Protein AF-A0A7S4N904-F1 (afdb_monomer_lite)

Sequence (166 aa):
MCEIYPAFYDYRSHVDELLVLLVSDVKSNLSNIHKLAEFLTAQSIHVDMIWVTGNLIFLDNSDHKPEMLSASEGDTSAIISALENIQCRVAYVPGRHDPPTTQGSGSQLPRLTSNSCNLYHRCLRIAQDLVLLGFDYGKMPMTEIERHMNAENSLQQKEGSDNQQQ

pLDDT: mean 77.03, std 16.91, range [37.53, 95.12]

InterPro domains:
  IPR029052 Metallo-dependent phosphatase-like [G3DSA:3.60.21.10] (18-165)
  IPR029052 Metallo-dependent phosphatase-like [SSF56300] (19-138)

Organism: Guillardia theta (NCBI:txid55529)

Structure (mmCIF, N/CA/C/O backbone):
data_AF-A0A7S4N904-F1
#
_entry.id   AF-A0A7S4N904-F1
#
loop_
_atom_site.group_PDB
_atom_site.id
_atom_site.type_symbol
_atom_site.label_atom_id
_atom_site.label_alt_id
_atom_site.label_comp_id
_atom_site.label_asym_id
_atom_site.label_entity_id
_atom_site.label_seq_id
_atom_site.pdbx_PDB_ins_code
_atom_site.Cartn_x
_atom_site.Cartn_y
_atom_site.Cartn_z
_atom_site.occupancy
_atom_site.B_iso_or_equiv
_atom_site.auth_seq_id
_atom_site.auth_comp_id
_atom_site.auth_asym_id
_atom_site.auth_atom_id
_atom_site.pdbx_PDB_model_num
ATOM 1 N N . MET A 1 1 ? -4.069 -20.748 -2.420 1.00 37.53 1 MET A N 1
ATOM 2 C CA . MET A 1 1 ? -3.712 -21.014 -1.010 1.00 37.53 1 MET A CA 1
ATOM 3 C C . MET A 1 1 ? -4.015 -19.729 -0.252 1.00 37.53 1 MET A C 1
ATOM 5 O O . MET A 1 1 ? -3.436 -18.713 -0.613 1.00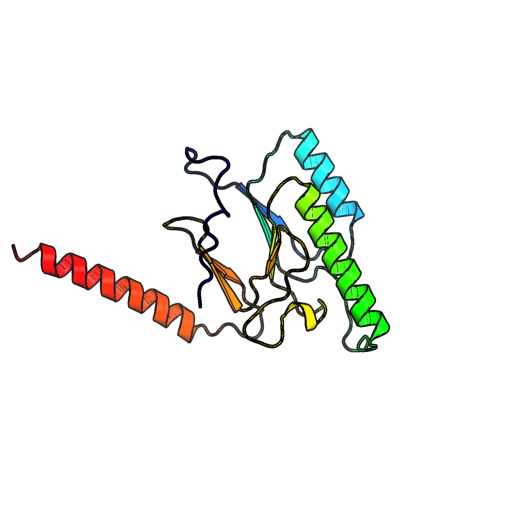 37.53 1 MET A O 1
ATOM 9 N N . CYS A 1 2 ? -5.005 -19.722 0.645 1.00 38.81 2 CYS A N 1
ATOM 10 C CA . CYS A 1 2 ? -5.342 -18.524 1.421 1.00 38.81 2 CYS A CA 1
ATOM 11 C C . CYS A 1 2 ? -4.373 -18.473 2.605 1.00 38.81 2 CYS A C 1
ATOM 13 O O . CYS A 1 2 ? -4.376 -19.384 3.433 1.00 38.81 2 CYS A O 1
ATOM 15 N N . GLU A 1 3 ? -3.485 -17.483 2.638 1.00 42.75 3 GLU A N 1
ATOM 16 C CA . GLU A 1 3 ? -2.612 -17.279 3.791 1.00 42.75 3 GLU A CA 1
ATOM 17 C C . GLU A 1 3 ? -3.469 -16.691 4.915 1.00 42.75 3 GLU A C 1
ATOM 19 O O . GLU A 1 3 ? -3.927 -15.551 4.851 1.00 42.75 3 GLU A O 1
ATOM 24 N N . ILE A 1 4 ? -3.743 -17.504 5.935 1.00 41.78 4 ILE A N 1
ATOM 25 C CA . ILE A 1 4 ? -4.378 -17.034 7.163 1.00 41.78 4 ILE A CA 1
ATOM 26 C C . ILE A 1 4 ? -3.280 -16.322 7.949 1.00 41.78 4 ILE A C 1
ATOM 28 O O . ILE A 1 4 ? -2.439 -16.981 8.552 1.00 41.78 4 ILE A O 1
ATOM 32 N N . TYR A 1 5 ? -3.255 -14.989 7.911 1.00 47.38 5 TYR A N 1
ATOM 33 C CA . TYR A 1 5 ? -2.381 -14.191 8.769 1.00 47.38 5 TYR A CA 1
ATOM 34 C C . TYR A 1 5 ? -3.080 -13.974 10.117 1.00 47.38 5 TYR A C 1
ATOM 36 O O . TYR A 1 5 ? -3.935 -13.091 10.205 1.00 47.38 5 TYR A O 1
ATOM 44 N N . PRO A 1 6 ? -2.729 -14.719 11.185 1.00 40.34 6 PRO A N 1
ATOM 45 C CA . PRO A 1 6 ? -3.527 -14.782 12.414 1.00 40.34 6 PRO A CA 1
ATOM 46 C C . PRO A 1 6 ? -3.475 -13.506 13.269 1.00 40.34 6 PRO A C 1
ATOM 48 O O . PRO A 1 6 ? -3.967 -13.502 14.386 1.00 40.34 6 PRO A O 1
ATOM 51 N N . ALA A 1 7 ? -2.849 -12.437 12.773 1.00 44.53 7 ALA A N 1
ATOM 52 C CA . ALA A 1 7 ? -2.541 -11.237 13.541 1.00 44.53 7 ALA A CA 1
ATOM 53 C C . ALA A 1 7 ? -2.976 -9.932 12.857 1.00 44.53 7 ALA A C 1
ATOM 55 O O . ALA A 1 7 ? -2.627 -8.862 13.350 1.00 44.53 7 ALA A O 1
ATOM 56 N N . PHE A 1 8 ? -3.696 -9.971 11.722 1.00 48.97 8 PHE A N 1
ATOM 57 C CA . PHE A 1 8 ? -4.117 -8.737 11.031 1.00 48.97 8 PHE A CA 1
ATOM 58 C C . PHE A 1 8 ? -5.138 -7.914 11.832 1.00 48.97 8 PHE A C 1
ATOM 60 O O . PHE A 1 8 ? -5.213 -6.701 11.648 1.00 48.97 8 PHE A O 1
ATOM 67 N N . TYR A 1 9 ? -5.827 -8.554 12.776 1.00 50.06 9 TYR A N 1
ATOM 68 C CA . TYR A 1 9 ? -6.859 -7.985 13.631 1.00 50.06 9 TYR A CA 1
ATOM 69 C C . TYR A 1 9 ? -6.523 -8.284 15.094 1.00 50.06 9 TYR A C 1
ATOM 71 O O . TYR A 1 9 ? -6.843 -9.356 15.590 1.00 50.06 9 TYR A O 1
ATOM 79 N N . ASP A 1 10 ? -5.827 -7.374 15.777 1.00 48.53 10 ASP A N 1
ATOM 80 C CA . ASP A 1 10 ? -5.634 -7.513 17.231 1.00 48.53 10 ASP A CA 1
ATOM 81 C C . ASP A 1 10 ? -5.440 -6.164 17.939 1.00 48.53 10 ASP A C 1
ATOM 83 O O . ASP A 1 10 ? -4.578 -6.007 18.797 1.00 48.53 10 ASP A O 1
ATOM 87 N N . TYR A 1 11 ? -6.198 -5.138 17.534 1.00 45.72 11 TYR A N 1
ATOM 88 C CA . TYR A 1 11 ? -6.167 -3.849 18.243 1.00 45.72 11 TYR A CA 1
ATOM 89 C C . TYR A 1 11 ? -7.518 -3.424 18.828 1.00 45.72 11 TYR A C 1
ATOM 91 O O . TYR A 1 11 ? -7.556 -2.632 19.767 1.00 45.72 11 TYR A O 1
ATOM 99 N N . ARG A 1 12 ? -8.636 -3.983 18.345 1.00 47.34 12 ARG A N 1
ATOM 100 C CA . ARG A 1 12 ? -9.983 -3.700 18.863 1.00 47.34 12 ARG A CA 1
ATOM 101 C C . ARG A 1 12 ? -10.877 -4.934 18.773 1.00 47.34 12 ARG A C 1
ATOM 103 O O . ARG A 1 12 ? -11.780 -5.005 17.954 1.00 47.34 12 ARG A O 1
ATOM 110 N N . SER A 1 13 ? -10.646 -5.913 19.637 1.00 49.12 13 SER A N 1
ATOM 111 C CA . SER A 1 13 ? -11.437 -7.153 19.741 1.00 49.12 13 SER A CA 1
ATOM 112 C C . SER A 1 13 ? -12.893 -6.964 20.225 1.00 49.12 13 SER A C 1
ATOM 114 O O . SER A 1 13 ? -13.508 -7.918 20.685 1.00 49.12 13 SER A O 1
ATOM 116 N N . HIS A 1 14 ? -13.434 -5.741 20.177 1.00 49.62 14 HIS A N 1
ATOM 117 C CA . HIS A 1 14 ? -14.717 -5.359 20.786 1.00 49.62 14 HIS A CA 1
ATOM 118 C C . HIS A 1 14 ? -15.551 -4.394 19.919 1.00 49.62 14 HIS A C 1
ATOM 120 O O . HIS A 1 14 ? -16.493 -3.789 20.426 1.00 49.62 14 HIS A O 1
ATOM 126 N N . VAL A 1 15 ? -15.197 -4.190 18.645 1.00 55.75 15 VAL A N 1
ATOM 127 C CA . VAL A 1 15 ? -15.902 -3.256 17.753 1.00 55.75 15 VAL A CA 1
ATOM 128 C C . VAL A 1 15 ? -16.345 -4.014 16.502 1.00 55.75 15 VAL A C 1
ATOM 130 O O . VAL A 1 15 ? -15.502 -4.542 15.783 1.00 55.75 15 VAL A O 1
ATOM 133 N N . ASP A 1 16 ? -17.657 -4.056 16.251 1.00 69.31 16 ASP A N 1
ATOM 134 C CA . ASP A 1 16 ? -18.289 -4.704 15.083 1.00 69.31 16 ASP A CA 1
ATOM 135 C C . ASP A 1 16 ? -18.066 -3.933 13.761 1.00 69.31 16 ASP A C 1
ATOM 137 O O . ASP A 1 16 ? -18.607 -4.286 12.715 1.00 69.31 16 ASP A O 1
ATOM 141 N N . GLU A 1 17 ? -17.282 -2.854 13.793 1.00 79.38 17 GLU A N 1
ATOM 142 C CA . GLU A 1 17 ? -17.067 -1.938 12.676 1.00 79.38 17 GLU A CA 1
ATOM 143 C C . GLU A 1 17 ? -15.588 -1.908 12.274 1.00 79.38 17 GLU A C 1
ATOM 145 O O . GLU A 1 17 ? -14.694 -1.854 13.120 1.00 79.38 17 GLU A O 1
ATOM 150 N N . LEU A 1 18 ? -15.341 -1.920 10.962 1.00 82.88 18 LEU A N 1
ATOM 151 C CA . LEU A 1 18 ? -14.019 -1.802 10.350 1.00 82.88 18 LEU A CA 1
ATOM 152 C C . LEU A 1 18 ? -13.937 -0.484 9.577 1.00 82.88 18 LEU A C 1
ATOM 154 O O . LEU A 1 18 ? -14.653 -0.313 8.585 1.00 82.88 18 LEU A O 1
ATOM 158 N N . LEU A 1 19 ? -13.032 0.417 9.964 1.00 89.25 19 LEU A N 1
ATOM 159 C CA . LEU A 1 19 ? -12.771 1.635 9.200 1.00 89.25 19 LEU A CA 1
ATOM 160 C C . LEU A 1 19 ? -11.566 1.446 8.274 1.00 89.25 19 LEU A C 1
ATOM 162 O O . LEU A 1 19 ? -10.415 1.383 8.710 1.00 89.25 19 LEU A O 1
ATOM 166 N N . VAL A 1 20 ? -11.840 1.406 6.970 1.00 91.12 20 VAL A N 1
ATOM 167 C CA . VAL A 1 20 ? -10.828 1.223 5.923 1.00 91.12 20 VAL A CA 1
ATOM 168 C C . VAL A 1 20 ? -10.550 2.528 5.191 1.00 91.12 20 VAL A C 1
ATOM 170 O O . VAL A 1 20 ? -11.470 3.205 4.731 1.00 91.12 20 VAL A O 1
ATOM 173 N N . LEU A 1 21 ? -9.269 2.831 4.990 1.00 94.12 21 LEU A N 1
ATOM 174 C CA . LEU A 1 21 ? -8.827 3.869 4.066 1.00 94.12 21 LEU A CA 1
ATOM 175 C C . LEU A 1 21 ? -8.530 3.268 2.690 1.00 94.12 21 LEU A C 1
ATOM 177 O O . LEU A 1 21 ? -7.589 2.491 2.534 1.00 94.12 21 LEU A O 1
ATOM 181 N N . LEU A 1 22 ? -9.310 3.657 1.685 1.00 94.25 22 LEU A N 1
ATOM 182 C CA . LEU A 1 22 ? -9.072 3.280 0.293 1.00 94.25 22 LEU A CA 1
ATOM 183 C C . LEU A 1 22 ? -8.162 4.307 -0.383 1.00 94.25 22 LEU A C 1
ATOM 185 O O . LEU A 1 22 ? -8.482 5.496 -0.427 1.00 94.25 22 LEU A O 1
ATOM 189 N N . VAL A 1 23 ? -7.045 3.843 -0.935 1.00 93.56 23 VAL A N 1
ATOM 190 C CA . VAL A 1 23 ? -6.063 4.666 -1.649 1.00 93.56 23 VAL A CA 1
ATOM 191 C C . VAL A 1 23 ? -5.861 4.099 -3.050 1.00 93.56 23 VAL A C 1
ATOM 193 O O . VAL A 1 23 ? -5.724 2.895 -3.240 1.00 93.56 23 VAL A O 1
ATOM 196 N N . SER A 1 24 ? -5.837 4.966 -4.053 1.00 90.94 24 SER A N 1
ATOM 197 C CA . SER A 1 24 ? -5.649 4.580 -5.453 1.00 90.94 24 SER A CA 1
ATOM 198 C C . SER A 1 24 ? -4.879 5.664 -6.196 1.00 90.94 24 SER A C 1
ATOM 200 O O . SER A 1 24 ? -4.854 6.810 -5.744 1.00 90.94 24 SER A O 1
ATOM 202 N N . ASP A 1 25 ? -4.250 5.300 -7.317 1.00 87.94 25 ASP A N 1
ATOM 203 C CA . ASP A 1 25 ? -3.625 6.248 -8.249 1.00 87.94 25 ASP A CA 1
ATOM 204 C C . ASP A 1 25 ? -2.645 7.233 -7.582 1.00 87.94 25 ASP A C 1
ATOM 206 O O . ASP A 1 25 ? -2.627 8.429 -7.890 1.00 87.94 25 ASP A O 1
ATOM 210 N N . VAL A 1 26 ? -1.802 6.725 -6.675 1.00 88.88 26 VAL A N 1
ATOM 211 C CA . VAL A 1 26 ? -0.822 7.534 -5.929 1.00 88.88 26 VAL A CA 1
ATOM 212 C C . VAL A 1 26 ? 0.171 8.221 -6.869 1.00 88.88 26 VAL A C 1
ATOM 214 O O . VAL A 1 26 ? 0.537 9.374 -6.622 1.00 88.88 26 VAL A O 1
ATOM 217 N N . LYS A 1 27 ? 0.595 7.538 -7.945 1.00 88.19 27 LYS A N 1
ATOM 218 C CA . LYS A 1 27 ? 1.484 8.077 -8.994 1.00 88.19 27 LYS A CA 1
ATOM 219 C C . LYS A 1 27 ? 2.720 8.786 -8.420 1.00 88.19 27 LYS A C 1
ATOM 221 O O . LYS A 1 27 ? 3.036 9.914 -8.798 1.00 88.19 27 LYS A O 1
ATOM 226 N N . SER A 1 28 ? 3.377 8.147 -7.454 1.00 87.44 28 SER A N 1
ATOM 227 C CA . SER A 1 28 ? 4.577 8.646 -6.764 1.00 87.44 28 SER A CA 1
ATOM 228 C C . SER A 1 28 ? 4.407 9.954 -5.974 1.00 87.44 28 SER A C 1
ATOM 230 O O . SER A 1 28 ? 5.391 10.578 -5.577 1.00 87.44 28 SER A O 1
ATOM 232 N N . ASN A 1 29 ? 3.176 10.389 -5.686 1.00 89.81 29 ASN A N 1
ATOM 233 C CA . ASN A 1 29 ? 2.933 11.639 -4.969 1.00 89.81 29 ASN A CA 1
ATOM 234 C C . ASN A 1 29 ? 2.961 11.464 -3.439 1.00 89.81 29 ASN A C 1
ATOM 236 O O . ASN A 1 29 ? 1.930 11.505 -2.762 1.00 89.81 29 ASN A O 1
ATOM 240 N N . LEU A 1 30 ? 4.166 11.325 -2.878 1.00 91.88 30 LEU A N 1
ATOM 241 C CA . LEU A 1 30 ? 4.379 11.236 -1.425 1.00 91.88 30 LEU A CA 1
ATOM 242 C C . LEU A 1 30 ? 3.854 12.463 -0.664 1.00 91.88 30 LEU A C 1
ATOM 244 O O . LEU A 1 30 ? 3.354 12.329 0.451 1.00 91.88 30 LEU A O 1
ATOM 248 N N . SER A 1 31 ? 3.899 13.658 -1.267 1.00 93.19 31 SER A N 1
ATOM 249 C CA . SER A 1 31 ? 3.378 14.878 -0.630 1.00 93.19 31 SER A CA 1
ATOM 250 C C . SER A 1 31 ? 1.892 14.751 -0.288 1.00 93.19 31 SER A C 1
ATOM 252 O O . SER A 1 31 ? 1.471 15.189 0.782 1.00 93.19 31 SER A O 1
ATOM 254 N N . ASN A 1 32 ? 1.099 14.119 -1.154 1.00 92.56 32 ASN A N 1
ATOM 255 C CA . ASN A 1 32 ? -0.319 13.890 -0.888 1.00 92.56 32 ASN A CA 1
ATOM 256 C C . ASN A 1 32 ? -0.549 12.866 0.228 1.00 92.56 32 ASN A C 1
ATOM 258 O O . ASN A 1 32 ? -1.482 13.038 1.007 1.00 92.56 32 ASN A O 1
ATOM 262 N N . ILE A 1 33 ? 0.310 11.850 0.353 1.00 93.44 33 ILE A N 1
ATOM 263 C CA . ILE A 1 33 ? 0.234 10.877 1.453 1.00 93.44 33 ILE A CA 1
ATOM 264 C C . ILE A 1 33 ? 0.525 11.559 2.792 1.00 93.44 33 ILE A C 1
ATOM 266 O O . ILE A 1 33 ? -0.206 11.350 3.756 1.00 93.44 33 ILE A O 1
ATOM 270 N N . HIS A 1 34 ? 1.531 12.433 2.850 1.00 94.00 34 HIS A N 1
ATOM 271 C CA . HIS A 1 34 ? 1.818 13.201 4.064 1.00 94.00 34 HIS A CA 1
ATOM 272 C C . HIS A 1 34 ? 0.670 14.143 4.439 1.00 94.00 34 HIS A C 1
ATOM 274 O O . HIS A 1 34 ? 0.247 14.153 5.591 1.00 94.00 34 HIS A O 1
ATOM 280 N N . LYS A 1 35 ? 0.087 14.856 3.466 1.00 94.81 35 LYS A N 1
ATOM 281 C CA . LYS A 1 35 ? -1.108 15.689 3.702 1.00 94.81 35 LYS A CA 1
ATOM 282 C C . LYS A 1 35 ? -2.299 14.868 4.197 1.00 94.81 35 LYS A C 1
ATOM 284 O O . LYS A 1 35 ? -3.048 15.334 5.049 1.00 94.81 35 LYS A O 1
ATOM 289 N N . LEU A 1 36 ? -2.478 13.654 3.676 1.00 93.75 36 LEU A N 1
ATOM 290 C CA . LEU A 1 36 ? -3.512 12.729 4.136 1.00 93.75 36 LEU A CA 1
ATOM 291 C C . LEU A 1 36 ? -3.266 12.297 5.587 1.00 93.75 36 LEU A C 1
ATOM 293 O O . LEU A 1 36 ? -4.194 12.324 6.390 1.00 93.75 36 LEU A O 1
ATOM 297 N N . ALA A 1 37 ? -2.024 11.968 5.945 1.00 93.00 37 ALA A N 1
ATOM 298 C CA . ALA A 1 37 ? -1.647 11.631 7.317 1.00 93.00 37 ALA A CA 1
ATOM 299 C C . ALA A 1 37 ? -1.909 12.798 8.290 1.00 93.00 37 ALA A C 1
ATOM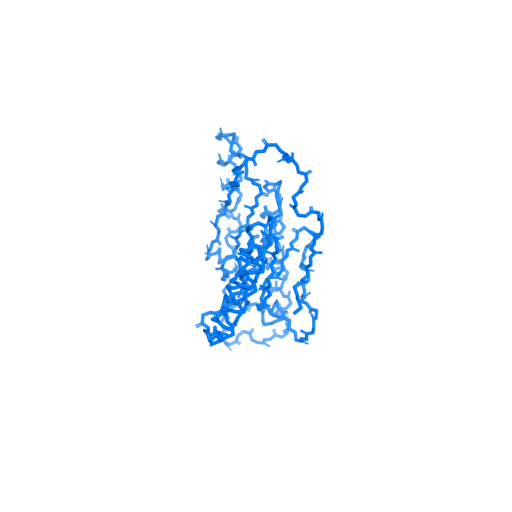 301 O O . ALA A 1 37 ? -2.496 12.604 9.358 1.00 93.00 37 ALA A O 1
ATOM 302 N N . GLU A 1 38 ? -1.530 14.019 7.901 1.00 93.88 38 GLU A N 1
ATOM 303 C CA . GLU A 1 38 ? -1.795 15.243 8.666 1.00 93.88 38 GLU A CA 1
ATOM 304 C C . GLU A 1 38 ? -3.298 15.490 8.832 1.00 93.88 38 GLU A C 1
ATOM 306 O O . GLU A 1 38 ? -3.753 15.795 9.933 1.00 93.88 38 GLU A O 1
ATOM 311 N N . PHE A 1 39 ? -4.081 15.305 7.765 1.00 94.69 39 PHE A N 1
ATOM 312 C CA . PHE A 1 39 ? -5.535 15.442 7.801 1.00 94.69 39 PHE A CA 1
ATOM 313 C C . PHE A 1 39 ? -6.183 14.445 8.768 1.00 94.69 39 PHE A C 1
ATOM 315 O O . PHE A 1 39 ? -6.962 14.854 9.628 1.00 94.69 39 PHE A O 1
ATOM 322 N N . LEU A 1 40 ? -5.843 13.156 8.669 1.00 93.31 40 LEU A N 1
ATOM 323 C CA . LEU A 1 40 ? -6.384 12.117 9.553 1.00 93.31 40 LEU A CA 1
ATOM 324 C C . LEU A 1 40 ? -6.044 12.407 11.018 1.00 93.31 40 LEU A C 1
ATOM 326 O O . LEU A 1 40 ? -6.916 12.330 11.882 1.00 93.31 40 LEU A O 1
ATOM 330 N N . THR A 1 41 ? -4.806 12.837 11.276 1.00 91.44 41 THR A N 1
ATOM 331 C CA . THR A 1 41 ? -4.351 13.245 12.611 1.00 91.44 41 THR A CA 1
ATOM 332 C C . THR A 1 41 ? -5.139 14.451 13.126 1.00 91.44 41 THR A C 1
ATOM 334 O O . THR A 1 41 ? -5.647 14.424 14.245 1.00 91.44 41 THR A O 1
ATOM 337 N N . ALA A 1 42 ? -5.304 15.497 12.310 1.00 94.88 42 ALA A N 1
ATOM 338 C CA . ALA A 1 42 ? -6.033 16.707 12.692 1.00 94.88 42 ALA A CA 1
ATOM 339 C C . ALA A 1 42 ? -7.516 16.436 12.989 1.00 94.88 42 ALA A C 1
ATOM 341 O O . ALA A 1 42 ? -8.098 17.087 13.855 1.00 94.88 42 ALA A O 1
ATOM 342 N N . GLN A 1 43 ? -8.122 15.471 12.294 1.00 95.12 43 GLN A N 1
ATOM 343 C CA . GLN A 1 43 ? -9.508 15.055 12.513 1.00 95.12 43 GLN A CA 1
ATOM 344 C C . GLN A 1 43 ? -9.656 13.960 13.583 1.00 95.12 43 GLN A C 1
ATOM 346 O O . GLN A 1 43 ? -10.777 13.545 13.865 1.00 95.12 43 GLN A O 1
ATOM 351 N N . SER A 1 44 ? -8.556 13.492 14.191 1.00 91.25 44 SER A N 1
ATOM 352 C CA . SER A 1 44 ? -8.551 12.356 15.132 1.00 91.25 44 SER A CA 1
ATOM 353 C C . SER A 1 44 ? -9.215 11.092 14.556 1.00 91.25 44 SER A C 1
ATOM 355 O O . SER A 1 44 ? -9.904 10.354 15.262 1.00 91.25 44 SER A O 1
ATOM 357 N N . ILE A 1 45 ? -9.028 10.848 13.254 1.00 89.94 45 ILE A N 1
ATOM 358 C CA . ILE A 1 45 ? -9.555 9.670 12.557 1.00 89.94 45 ILE A CA 1
ATOM 359 C C . ILE A 1 45 ? -8.526 8.546 12.656 1.00 89.94 45 ILE A C 1
ATOM 361 O O . ILE A 1 45 ? -7.403 8.671 12.171 1.00 89.94 45 ILE A O 1
ATOM 365 N N . HIS A 1 46 ? -8.937 7.424 13.241 1.00 87.62 46 HIS A N 1
ATOM 366 C CA . HIS A 1 46 ? -8.116 6.223 13.366 1.00 87.62 46 HIS A CA 1
ATOM 367 C C . HIS A 1 46 ? -8.640 5.139 12.433 1.00 87.62 46 HIS A C 1
ATOM 369 O O . HIS A 1 46 ? -9.711 4.589 12.678 1.00 87.62 46 HIS A O 1
ATOM 375 N N . VAL A 1 47 ? -7.880 4.850 11.381 1.00 89.69 47 VAL A N 1
ATOM 376 C CA . VAL A 1 47 ? -8.196 3.794 10.414 1.00 89.69 47 VAL A CA 1
ATOM 377 C C . VAL A 1 47 ? -7.567 2.480 10.862 1.00 89.69 47 VAL A C 1
ATOM 379 O O . VAL A 1 47 ? -6.436 2.461 11.348 1.00 89.69 47 VAL A O 1
ATOM 382 N N . ASP A 1 48 ? -8.289 1.378 10.700 1.00 86.31 48 ASP A N 1
ATOM 383 C CA . ASP A 1 48 ? -7.812 0.056 11.111 1.00 86.31 48 ASP A CA 1
ATOM 384 C C . ASP A 1 48 ? -6.914 -0.567 10.028 1.00 86.31 48 ASP A C 1
ATOM 386 O O . ASP A 1 48 ? -5.986 -1.328 10.317 1.00 86.31 48 ASP A O 1
ATOM 390 N N . MET A 1 49 ? -7.170 -0.225 8.760 1.00 88.88 49 MET A N 1
ATOM 391 C CA . MET A 1 49 ? -6.457 -0.777 7.612 1.00 88.88 49 MET A CA 1
ATOM 392 C C . MET A 1 49 ? -6.460 0.176 6.415 1.00 88.88 49 MET A C 1
ATOM 394 O O . MET A 1 49 ? -7.428 0.900 6.180 1.00 88.88 49 MET A O 1
ATOM 398 N N . ILE A 1 50 ? -5.395 0.124 5.615 1.00 93.06 50 ILE A N 1
ATOM 399 C CA . ILE A 1 50 ? -5.311 0.802 4.319 1.00 93.06 50 ILE A CA 1
ATOM 400 C C . ILE A 1 50 ? -5.389 -0.242 3.215 1.00 93.06 50 ILE A C 1
ATOM 402 O O . ILE A 1 50 ? -4.626 -1.211 3.224 1.00 93.06 50 ILE A O 1
ATOM 406 N N . TRP A 1 51 ? -6.276 -0.034 2.248 1.00 93.50 51 TRP A N 1
ATOM 407 C CA . TRP A 1 51 ? -6.322 -0.816 1.016 1.00 93.50 51 TRP A CA 1
ATOM 408 C C . TRP A 1 51 ? -5.851 0.042 -0.147 1.00 93.50 51 TRP A C 1
ATOM 410 O O . TRP A 1 51 ? -6.383 1.127 -0.380 1.00 93.50 51 TRP A O 1
ATOM 420 N N . VAL A 1 52 ? -4.864 -0.457 -0.886 1.00 93.19 52 VAL A N 1
ATOM 421 C CA . VAL A 1 52 ? -4.271 0.251 -2.019 1.00 93.19 52 VAL A CA 1
ATOM 422 C C . VAL A 1 52 ? -4.563 -0.479 -3.320 1.00 93.19 52 VAL A C 1
ATOM 424 O O . VAL A 1 52 ? -4.177 -1.637 -3.498 1.00 93.19 52 VAL A O 1
ATOM 427 N N . THR A 1 53 ? -5.230 0.201 -4.248 1.00 89.25 53 THR A N 1
ATOM 428 C CA . THR A 1 53 ? -5.651 -0.374 -5.529 1.00 89.25 53 THR A CA 1
ATOM 429 C C . THR A 1 53 ? -4.786 0.150 -6.676 1.00 89.25 53 THR A C 1
ATOM 431 O O . THR A 1 53 ? -5.232 0.975 -7.472 1.00 89.25 53 THR A O 1
ATOM 434 N N . GLY A 1 54 ? -3.548 -0.342 -6.744 1.00 86.81 54 GLY A N 1
ATOM 435 C CA . GLY A 1 54 ? -2.617 -0.170 -7.862 1.00 86.81 54 GLY A CA 1
ATOM 436 C C . GLY A 1 54 ? -2.216 1.262 -8.218 1.00 86.81 54 GLY A C 1
ATOM 437 O O . GLY A 1 54 ? -2.646 2.241 -7.603 1.00 86.81 54 GLY A O 1
ATOM 438 N N . ASN A 1 55 ? -1.368 1.355 -9.247 1.00 87.25 55 ASN A N 1
ATOM 439 C CA . ASN A 1 55 ? -0.822 2.607 -9.780 1.00 87.25 55 ASN A CA 1
ATOM 440 C C . ASN A 1 55 ? -0.155 3.441 -8.674 1.00 87.25 55 ASN A C 1
ATOM 442 O O . ASN A 1 55 ? -0.353 4.658 -8.555 1.00 87.25 55 ASN A O 1
ATOM 446 N N . LEU A 1 56 ? 0.614 2.745 -7.834 1.00 88.06 56 LEU A N 1
ATOM 447 C CA . LEU A 1 56 ? 1.470 3.341 -6.815 1.00 88.06 56 LEU A CA 1
ATOM 448 C C . LEU A 1 56 ? 2.489 4.253 -7.496 1.00 88.06 56 LEU A C 1
ATOM 450 O O . LEU A 1 56 ? 2.683 5.394 -7.078 1.00 88.06 56 LEU A O 1
ATOM 454 N N . ILE A 1 57 ? 3.051 3.775 -8.601 1.00 90.38 57 ILE A N 1
ATOM 455 C CA . ILE A 1 57 ? 3.942 4.522 -9.479 1.00 90.38 57 ILE A CA 1
ATOM 456 C C . ILE A 1 57 ? 3.392 4.552 -10.912 1.00 90.38 57 ILE A C 1
ATOM 458 O O . ILE A 1 57 ? 2.365 3.946 -11.229 1.00 90.38 57 ILE A O 1
ATOM 462 N N . PHE A 1 58 ? 4.083 5.279 -11.791 1.00 87.00 58 PHE A N 1
ATOM 463 C CA . PHE A 1 58 ? 3.774 5.317 -13.216 1.00 87.00 58 PHE A CA 1
ATOM 464 C C . PHE A 1 58 ? 5.000 4.926 -14.047 1.00 87.00 58 PHE A C 1
ATOM 466 O O . PHE A 1 58 ? 5.782 5.792 -14.433 1.00 87.00 58 PHE A O 1
ATOM 473 N N . LEU A 1 59 ? 5.168 3.627 -14.311 1.00 84.81 59 LEU A N 1
ATOM 474 C CA . LEU A 1 59 ? 6.088 3.136 -15.338 1.00 84.81 59 LEU A CA 1
ATOM 475 C C . LEU A 1 59 ? 5.390 3.064 -16.696 1.00 84.81 59 LEU A C 1
ATOM 477 O O . LEU A 1 59 ? 4.268 2.547 -16.808 1.00 84.81 59 LEU A O 1
ATOM 481 N N . ASP A 1 60 ? 6.073 3.544 -17.733 1.00 80.94 60 ASP A N 1
ATOM 482 C CA . ASP A 1 60 ? 5.681 3.282 -19.115 1.00 80.94 60 ASP A CA 1
ATOM 483 C C . ASP A 1 60 ? 6.287 1.953 -19.603 1.00 80.94 60 ASP A C 1
ATOM 485 O O . ASP A 1 60 ? 7.289 1.457 -19.087 1.00 80.94 60 ASP A O 1
ATOM 489 N N . ASN A 1 61 ? 5.707 1.369 -20.649 1.00 69.19 61 ASN A N 1
ATOM 490 C CA . ASN A 1 61 ? 6.191 0.134 -21.275 1.00 69.19 61 ASN A CA 1
ATOM 491 C C . ASN A 1 61 ? 7.576 0.299 -21.935 1.00 69.19 61 ASN A C 1
ATOM 493 O O . ASN A 1 61 ? 8.178 -0.677 -22.375 1.00 69.19 61 ASN A O 1
ATOM 497 N N . SER A 1 62 ? 8.095 1.523 -22.053 1.00 70.62 62 SER A N 1
ATOM 498 C CA . SER A 1 62 ? 9.478 1.775 -22.473 1.00 70.62 62 SER A CA 1
ATOM 499 C C . SER A 1 62 ? 10.494 1.637 -21.334 1.00 70.62 62 SER A C 1
ATOM 501 O O . SER A 1 62 ? 11.695 1.528 -21.598 1.00 70.62 62 SER A O 1
ATOM 503 N N . ASP A 1 63 ? 10.041 1.612 -20.080 1.00 69.75 63 ASP A N 1
ATOM 504 C CA . ASP A 1 63 ? 10.883 1.753 -18.889 1.00 69.75 63 ASP A CA 1
ATOM 505 C C . ASP A 1 63 ? 11.292 0.393 -18.309 1.00 69.75 63 ASP A C 1
ATOM 507 O O . ASP A 1 63 ? 11.135 0.096 -17.128 1.00 69.75 63 ASP A O 1
ATOM 511 N N . HIS A 1 64 ? 11.854 -0.462 -19.165 1.00 71.50 64 HIS A N 1
ATOM 512 C CA . HIS A 1 64 ? 12.305 -1.811 -18.797 1.00 71.50 64 HIS A CA 1
ATOM 513 C C . HIS A 1 64 ? 13.807 -1.909 -18.502 1.00 71.50 64 HIS A C 1
ATOM 515 O O . HIS A 1 64 ? 14.359 -3.006 -18.410 1.00 71.50 64 HIS A O 1
ATOM 521 N N . LYS A 1 65 ? 14.496 -0.770 -18.362 1.00 85.62 65 LYS A N 1
ATOM 522 C CA . LYS A 1 65 ? 15.903 -0.766 -17.948 1.00 85.62 65 LYS A CA 1
ATOM 523 C C . LYS A 1 65 ? 16.007 -1.254 -16.497 1.00 85.62 65 LYS A C 1
ATOM 525 O O . LYS A 1 65 ? 15.256 -0.747 -15.661 1.00 85.62 65 LYS A O 1
ATOM 530 N N . PRO A 1 66 ? 16.925 -2.182 -16.172 1.00 84.56 66 PRO A N 1
ATOM 531 C CA . PRO A 1 66 ? 17.059 -2.720 -14.819 1.00 84.56 66 PRO A CA 1
ATOM 532 C C . PRO A 1 66 ? 17.190 -1.642 -13.739 1.00 84.56 66 PRO A C 1
ATOM 534 O O . PRO A 1 66 ? 16.569 -1.747 -12.688 1.00 84.56 66 PRO A O 1
ATOM 537 N N . GLU A 1 67 ? 17.929 -0.568 -14.016 1.00 87.44 67 GLU A N 1
ATOM 538 C CA . GLU A 1 67 ? 18.151 0.528 -13.071 1.00 87.44 67 GLU A CA 1
ATOM 539 C C . GLU A 1 67 ? 16.855 1.287 -12.758 1.00 87.44 67 GLU A C 1
ATOM 541 O O . GLU A 1 67 ? 16.604 1.649 -11.610 1.00 87.44 67 GLU A O 1
ATOM 546 N N . MET A 1 68 ? 16.012 1.489 -13.775 1.00 86.44 68 MET A N 1
ATOM 547 C CA . MET A 1 68 ? 14.714 2.149 -13.627 1.00 86.44 68 MET A CA 1
ATOM 548 C C . MET A 1 68 ? 13.740 1.270 -12.851 1.00 86.44 68 MET A C 1
ATOM 550 O O . MET A 1 68 ? 13.023 1.776 -11.993 1.00 86.44 68 MET A O 1
ATOM 554 N N . LEU A 1 69 ? 13.742 -0.040 -13.109 1.00 87.19 69 LEU A N 1
ATOM 555 C CA . LEU A 1 69 ? 12.918 -0.998 -12.374 1.00 87.19 69 LEU A CA 1
ATOM 556 C C . LEU A 1 69 ? 13.306 -1.038 -10.893 1.00 87.19 69 LEU A C 1
ATOM 558 O O . LEU A 1 69 ? 12.429 -0.922 -10.043 1.00 87.19 69 LEU A O 1
ATOM 562 N N . SER A 1 70 ? 14.601 -1.113 -10.574 1.00 87.81 70 SER A N 1
ATOM 563 C CA . SER A 1 70 ? 15.066 -1.099 -9.181 1.00 87.81 70 SER A CA 1
ATOM 564 C C . SER A 1 70 ? 14.757 0.219 -8.467 1.00 87.81 70 SER A C 1
ATOM 566 O O . SER A 1 70 ? 14.345 0.204 -7.309 1.00 87.81 70 SER A O 1
ATOM 568 N N . ALA A 1 71 ? 14.911 1.366 -9.139 1.00 89.62 71 ALA A N 1
ATOM 569 C CA . ALA A 1 71 ? 14.506 2.654 -8.571 1.00 89.62 71 ALA A CA 1
ATOM 570 C C . ALA A 1 71 ? 12.996 2.686 -8.282 1.00 89.62 71 ALA A C 1
ATOM 572 O O . ALA A 1 71 ? 12.567 3.080 -7.202 1.00 89.62 71 ALA A O 1
ATOM 573 N N . SER A 1 72 ? 12.205 2.175 -9.221 1.00 90.44 72 SER A N 1
ATOM 574 C CA . SER A 1 72 ? 10.746 2.126 -9.144 1.00 90.44 72 SER A CA 1
ATOM 575 C C . SER A 1 72 ? 10.226 1.184 -8.054 1.00 90.44 72 SER A C 1
ATOM 577 O O . SER A 1 72 ? 9.215 1.466 -7.409 1.00 90.44 72 SER A O 1
ATOM 579 N N . GLU A 1 73 ? 10.918 0.074 -7.800 1.00 89.56 73 GLU A N 1
ATOM 580 C CA . GLU A 1 73 ? 10.676 -0.782 -6.633 1.00 89.56 73 GLU A CA 1
ATOM 581 C C . GLU A 1 73 ? 10.932 -0.028 -5.326 1.00 89.56 73 GLU A C 1
ATOM 583 O O . GLU A 1 73 ? 10.113 -0.095 -4.407 1.00 89.56 73 GLU A O 1
ATOM 588 N N . GLY A 1 74 ? 12.036 0.724 -5.265 1.00 90.88 74 GLY A N 1
ATOM 589 C CA . GLY A 1 74 ? 12.360 1.599 -4.141 1.00 90.88 74 GLY A CA 1
ATOM 590 C C . GLY A 1 74 ? 11.270 2.640 -3.888 1.00 90.88 74 GLY A C 1
ATOM 591 O O . GLY A 1 74 ? 10.808 2.776 -2.755 1.00 90.88 74 GLY A O 1
ATOM 592 N N . ASP A 1 75 ? 10.793 3.302 -4.941 1.00 92.06 75 ASP A N 1
ATOM 593 C CA . ASP A 1 75 ? 9.706 4.283 -4.861 1.00 92.06 75 ASP A CA 1
ATOM 594 C C . ASP A 1 75 ? 8.394 3.641 -4.394 1.00 92.06 75 ASP A C 1
ATOM 596 O O . ASP A 1 75 ? 7.724 4.161 -3.499 1.00 92.06 75 ASP A O 1
ATOM 600 N N . THR A 1 76 ? 8.048 2.470 -4.936 1.00 92.56 76 THR A N 1
ATOM 601 C CA . THR A 1 76 ? 6.860 1.712 -4.513 1.00 92.56 76 THR A CA 1
ATOM 602 C C . THR A 1 76 ? 6.947 1.347 -3.029 1.00 92.56 76 THR A C 1
ATOM 604 O O . THR A 1 76 ? 5.984 1.525 -2.280 1.00 92.56 76 THR A O 1
ATOM 607 N N . SER A 1 77 ? 8.117 0.888 -2.576 1.00 92.75 77 SER A N 1
ATOM 608 C CA . SER A 1 77 ? 8.366 0.587 -1.166 1.00 92.75 77 SER A CA 1
ATOM 609 C C . SER A 1 77 ? 8.257 1.835 -0.291 1.00 92.75 77 SER A C 1
ATOM 611 O O . SER A 1 77 ? 7.652 1.768 0.776 1.00 92.75 77 SER A O 1
ATOM 613 N N . ALA A 1 78 ? 8.793 2.975 -0.733 1.00 93.62 78 ALA A N 1
ATOM 614 C CA . ALA A 1 78 ? 8.728 4.236 0.004 1.00 93.62 78 ALA A CA 1
ATOM 615 C C . ALA A 1 78 ? 7.283 4.727 0.175 1.00 93.62 78 ALA A C 1
ATOM 617 O O . ALA A 1 78 ? 6.909 5.183 1.256 1.00 93.62 78 ALA A O 1
ATOM 618 N N . ILE A 1 79 ? 6.453 4.585 -0.861 1.00 93.81 79 ILE A N 1
ATOM 619 C CA . ILE A 1 79 ? 5.019 4.900 -0.817 1.00 93.81 79 ILE A CA 1
ATOM 620 C C . ILE A 1 79 ? 4.298 4.026 0.204 1.00 93.81 79 ILE A C 1
ATOM 622 O O . ILE A 1 79 ? 3.562 4.543 1.046 1.00 93.81 79 ILE A O 1
ATOM 626 N N . ILE A 1 80 ? 4.523 2.713 0.158 1.00 93.12 80 ILE A N 1
ATOM 627 C CA . ILE A 1 80 ? 3.904 1.782 1.104 1.00 93.12 80 ILE A CA 1
ATOM 628 C C . ILE A 1 80 ? 4.366 2.096 2.531 1.00 93.12 80 ILE A C 1
ATOM 630 O O . ILE A 1 80 ? 3.528 2.185 3.422 1.00 93.12 80 ILE A O 1
ATOM 634 N N . SER A 1 81 ? 5.656 2.357 2.756 1.00 93.00 81 SER A N 1
ATOM 635 C CA . SER A 1 81 ? 6.165 2.777 4.069 1.00 93.00 81 SER A CA 1
ATOM 636 C C . SER A 1 81 ? 5.551 4.095 4.551 1.00 93.00 81 SER A C 1
ATOM 638 O O . SER A 1 81 ? 5.243 4.239 5.732 1.00 93.00 81 SER A O 1
ATOM 640 N N . ALA A 1 82 ? 5.342 5.067 3.660 1.00 92.81 82 ALA A N 1
ATOM 641 C CA . ALA A 1 82 ? 4.688 6.325 4.013 1.00 92.81 82 ALA A CA 1
ATOM 642 C C . ALA A 1 82 ? 3.219 6.118 4.418 1.00 92.81 82 ALA A C 1
ATOM 644 O O . ALA A 1 82 ? 2.748 6.774 5.345 1.00 92.81 82 ALA A O 1
ATOM 645 N N . LEU A 1 83 ? 2.516 5.187 3.768 1.00 92.75 83 LEU A N 1
ATOM 646 C CA . LEU A 1 83 ? 1.163 4.781 4.150 1.00 92.75 83 LEU A CA 1
ATOM 647 C C . LEU A 1 83 ? 1.156 4.029 5.488 1.00 92.75 83 LEU A C 1
ATOM 649 O O . LEU A 1 83 ? 0.318 4.316 6.335 1.00 92.75 83 LEU A O 1
ATOM 653 N N . GLU A 1 84 ? 2.117 3.136 5.736 1.00 90.69 84 GLU A N 1
ATOM 654 C CA . GLU A 1 84 ? 2.263 2.455 7.034 1.00 90.69 84 GLU A CA 1
ATOM 655 C C . GLU A 1 84 ? 2.490 3.434 8.195 1.00 90.69 84 GLU A C 1
ATOM 657 O O . GLU A 1 84 ? 2.029 3.193 9.313 1.00 90.69 84 GLU A O 1
ATOM 662 N N . ASN A 1 85 ? 3.148 4.570 7.939 1.00 88.62 85 ASN A N 1
ATOM 663 C CA . ASN A 1 85 ? 3.356 5.627 8.934 1.00 88.62 85 ASN A CA 1
ATOM 664 C C . ASN A 1 85 ? 2.059 6.334 9.368 1.00 88.62 85 ASN A C 1
ATOM 666 O O . ASN A 1 85 ? 2.070 7.036 10.378 1.00 88.62 85 ASN A O 1
ATOM 670 N N . ILE A 1 86 ? 0.930 6.089 8.694 1.00 86.19 86 ILE A N 1
ATOM 671 C CA . ILE A 1 86 ? -0.424 6.442 9.166 1.00 86.19 86 ILE A CA 1
ATOM 672 C C . ILE A 1 86 ? -0.866 5.490 10.315 1.00 86.19 86 ILE A C 1
ATOM 674 O O . ILE A 1 86 ? -2.018 5.480 10.733 1.00 86.19 86 ILE A O 1
ATOM 678 N N . GLN A 1 87 ? 0.066 4.701 10.874 1.00 71.38 87 GLN A N 1
ATOM 679 C CA . GLN A 1 87 ? -0.092 3.780 12.009 1.00 71.38 87 GLN A CA 1
ATOM 680 C C . GLN A 1 87 ? -1.035 2.599 11.753 1.00 71.38 87 GLN A C 1
ATOM 682 O O . GLN A 1 87 ? -1.721 2.127 12.658 1.00 71.38 87 GLN A O 1
ATOM 687 N N . CYS A 1 88 ? -1.058 2.083 10.528 1.00 80.06 88 CYS A N 1
ATOM 688 C CA . CYS A 1 88 ? -1.961 1.003 10.140 1.00 80.06 88 CYS A CA 1
ATOM 689 C C . CYS A 1 88 ? -1.315 0.054 9.126 1.00 80.06 88 CYS A C 1
ATOM 691 O O . CYS A 1 88 ? -0.306 0.358 8.488 1.00 80.06 88 CYS A O 1
ATOM 693 N N . ARG A 1 89 ? -1.888 -1.147 9.014 1.00 87.56 89 ARG A N 1
ATOM 694 C CA . ARG A 1 89 ? -1.425 -2.164 8.064 1.00 87.56 89 ARG A CA 1
ATOM 695 C C . ARG A 1 89 ? -1.913 -1.837 6.658 1.00 87.56 89 ARG A C 1
ATOM 697 O O . ARG A 1 89 ? -3.039 -1.370 6.484 1.00 87.56 89 ARG A O 1
ATOM 704 N N . VAL A 1 90 ? -1.092 -2.153 5.660 1.00 92.25 90 VAL A N 1
ATOM 705 C CA . VAL A 1 90 ? -1.377 -1.851 4.252 1.00 92.25 90 VAL A CA 1
ATOM 706 C C . VAL A 1 90 ? -1.604 -3.149 3.483 1.00 92.25 90 VAL A C 1
ATOM 708 O O . VAL A 1 90 ? -0.686 -3.947 3.326 1.00 92.25 90 VAL A O 1
ATOM 711 N N . ALA A 1 91 ? -2.805 -3.371 2.962 1.00 92.25 91 ALA A N 1
ATOM 712 C CA . ALA A 1 91 ? -3.024 -4.359 1.910 1.00 92.25 91 ALA A CA 1
ATOM 713 C C . ALA A 1 91 ? -2.994 -3.665 0.553 1.00 92.25 91 ALA A C 1
ATOM 715 O O . ALA A 1 91 ? -3.635 -2.634 0.378 1.00 92.25 91 ALA A O 1
ATOM 716 N N . TYR A 1 92 ? -2.272 -4.219 -0.414 1.00 92.38 92 TYR A N 1
ATOM 717 C CA . TYR A 1 92 ? -2.165 -3.613 -1.735 1.00 92.38 92 TYR A CA 1
ATOM 718 C C . TYR A 1 92 ? -2.269 -4.642 -2.852 1.00 92.38 92 TYR A C 1
ATOM 720 O O . TYR A 1 92 ? -1.862 -5.795 -2.707 1.00 92.38 92 TYR A O 1
ATOM 728 N N . VAL A 1 93 ? -2.798 -4.197 -3.986 1.00 91.69 93 VAL A N 1
ATOM 729 C CA . VAL A 1 93 ? -2.760 -4.926 -5.253 1.00 91.69 93 VAL A CA 1
ATOM 730 C C . VAL A 1 93 ? -1.955 -4.079 -6.231 1.00 91.69 93 VAL A C 1
ATOM 732 O O . VAL A 1 93 ? -2.368 -2.952 -6.501 1.00 91.69 93 VAL A O 1
ATOM 735 N N . PRO A 1 94 ? -0.823 -4.573 -6.755 1.00 89.69 94 PRO A N 1
ATOM 736 C CA . PRO A 1 94 ? -0.096 -3.893 -7.817 1.00 89.69 94 PRO A CA 1
ATOM 737 C C . PRO A 1 94 ? -0.968 -3.658 -9.054 1.00 89.69 94 PRO A C 1
ATOM 739 O O . PRO A 1 94 ? -1.733 -4.528 -9.473 1.00 89.69 94 PRO A O 1
ATOM 742 N N . GLY A 1 95 ? -0.824 -2.482 -9.651 1.00 88.44 95 GLY A N 1
ATOM 743 C CA . GLY A 1 95 ? -1.446 -2.093 -10.908 1.00 88.44 95 GLY A CA 1
ATOM 744 C C . GLY A 1 95 ? -0.604 -2.464 -12.129 1.00 88.44 95 GLY A C 1
ATOM 745 O O . GLY A 1 95 ? 0.436 -3.116 -12.044 1.00 88.44 95 GLY A O 1
ATOM 746 N N . ARG A 1 96 ? -1.065 -2.013 -13.301 1.00 84.94 96 ARG A N 1
ATOM 747 C CA . ARG A 1 96 ? -0.370 -2.219 -14.586 1.00 84.94 96 ARG A CA 1
ATOM 748 C C . ARG A 1 96 ? 0.933 -1.426 -14.679 1.00 84.94 96 ARG A C 1
ATOM 750 O O . ARG A 1 96 ? 1.860 -1.879 -15.336 1.00 84.94 96 ARG A O 1
ATOM 757 N N . HIS A 1 97 ? 0.954 -0.241 -14.077 1.00 86.94 97 HIS A N 1
ATOM 758 C CA . HIS A 1 97 ? 2.079 0.688 -14.144 1.00 86.94 97 HIS A CA 1
ATOM 759 C C . HIS A 1 97 ? 3.073 0.518 -12.993 1.00 86.94 97 HIS A C 1
ATOM 761 O O . HIS A 1 97 ? 4.068 1.233 -12.943 1.00 86.94 97 HIS A O 1
ATOM 767 N N . ASP A 1 98 ? 2.807 -0.414 -12.078 1.00 88.62 98 ASP A N 1
ATOM 768 C CA . ASP A 1 98 ? 3.729 -0.762 -11.003 1.00 88.62 98 ASP A CA 1
ATOM 769 C C . ASP A 1 98 ? 4.781 -1.764 -11.514 1.00 88.62 98 ASP A C 1
ATOM 771 O O . ASP A 1 98 ? 4.541 -2.452 -12.514 1.00 88.62 98 ASP A O 1
ATOM 775 N N . PRO A 1 99 ? 5.958 -1.881 -10.867 1.00 88.06 99 PRO A N 1
ATOM 776 C CA . PRO A 1 99 ? 7.023 -2.745 -11.359 1.00 88.06 99 PRO A CA 1
ATOM 777 C C . PRO A 1 99 ? 6.529 -4.197 -11.423 1.00 88.06 99 PRO A C 1
ATOM 779 O O . PRO A 1 99 ? 5.936 -4.674 -10.451 1.00 88.06 99 PRO A O 1
ATOM 782 N N . PRO A 1 100 ? 6.784 -4.947 -12.510 1.00 86.00 100 PRO A N 1
ATOM 783 C CA . PRO A 1 100 ? 6.266 -6.310 -12.670 1.00 86.00 100 PRO A CA 1
ATOM 784 C C . PRO A 1 100 ? 6.765 -7.262 -11.577 1.00 86.00 100 PRO A C 1
ATOM 786 O O . PRO A 1 100 ? 6.106 -8.240 -11.235 1.00 86.00 100 PRO A O 1
ATOM 789 N N . THR A 1 101 ? 7.909 -6.953 -10.975 1.00 85.12 101 THR A N 1
ATOM 790 C CA . THR A 1 101 ? 8.460 -7.665 -9.823 1.00 85.12 101 THR A CA 1
ATOM 791 C C . THR A 1 101 ? 7.541 -7.619 -8.608 1.00 85.12 101 THR A C 1
ATOM 793 O O . THR A 1 101 ? 7.480 -8.611 -7.888 1.00 85.12 101 THR A O 1
ATOM 796 N N . THR A 1 102 ? 6.749 -6.554 -8.427 1.00 85.88 102 THR A N 1
ATOM 797 C CA . THR A 1 102 ? 5.749 -6.442 -7.350 1.00 85.88 102 THR A CA 1
ATOM 798 C C . THR A 1 102 ? 4.589 -7.422 -7.506 1.00 85.88 102 THR A C 1
ATOM 800 O O . THR A 1 102 ? 3.971 -7.792 -6.517 1.00 85.88 102 THR A O 1
ATOM 803 N N . GLN A 1 103 ? 4.312 -7.909 -8.715 1.00 85.88 103 GLN A N 1
ATOM 804 C CA . GLN A 1 103 ? 3.293 -8.938 -8.950 1.00 85.88 103 GLN A CA 1
ATOM 805 C C . GLN A 1 103 ? 3.787 -10.339 -8.552 1.00 85.88 103 GLN A C 1
ATOM 807 O O . GLN A 1 103 ? 2.990 -11.258 -8.370 1.00 85.88 103 GLN A O 1
ATOM 812 N N . GLY A 1 104 ? 5.101 -10.500 -8.369 1.00 72.31 104 GLY A N 1
ATOM 813 C CA . GLY A 1 104 ? 5.731 -11.775 -8.062 1.00 72.31 104 GLY A CA 1
ATOM 814 C C . GLY A 1 104 ? 5.773 -12.724 -9.264 1.00 72.31 104 GLY A C 1
ATOM 815 O O . GLY A 1 104 ? 4.994 -12.652 -10.209 1.00 72.31 104 GLY A O 1
ATOM 816 N N . SER A 1 105 ? 6.732 -13.644 -9.237 1.00 61.81 105 SER A N 1
ATOM 817 C CA . SER A 1 105 ? 6.889 -14.704 -10.238 1.00 61.81 105 SER A CA 1
ATOM 818 C C . SER A 1 105 ? 6.953 -16.051 -9.518 1.00 61.81 105 SER A C 1
ATOM 820 O O . SER A 1 105 ? 8.007 -16.675 -9.463 1.00 61.81 105 SER A O 1
ATOM 822 N N . GLY A 1 106 ? 5.863 -16.478 -8.870 1.00 63.16 106 GLY A N 1
ATOM 823 C CA . GLY A 1 106 ? 5.846 -17.760 -8.153 1.00 63.16 106 GLY A CA 1
ATOM 824 C C . GLY A 1 106 ? 4.827 -17.873 -7.019 1.00 63.16 106 GLY A C 1
ATOM 825 O O . GLY A 1 106 ? 3.808 -17.187 -6.990 1.00 63.16 106 GLY A O 1
ATOM 826 N N . SER A 1 107 ? 5.090 -18.787 -6.079 1.00 60.66 107 SER A N 1
ATOM 827 C CA . SER A 1 107 ? 4.216 -19.056 -4.928 1.00 60.66 107 SER A CA 1
ATOM 828 C C . SER A 1 107 ? 4.268 -17.967 -3.853 1.00 60.66 107 SER A C 1
ATOM 830 O O . SER A 1 107 ? 3.282 -17.796 -3.136 1.00 60.66 107 SER A O 1
ATOM 832 N N . GLN A 1 108 ? 5.376 -17.228 -3.760 1.00 70.62 108 GLN A N 1
ATOM 833 C CA . GLN A 1 108 ? 5.604 -16.196 -2.753 1.00 70.62 108 GLN A CA 1
ATOM 834 C C . GLN A 1 108 ? 5.571 -14.808 -3.396 1.00 70.62 108 GLN A C 1
ATOM 836 O O . GLN A 1 108 ? 6.301 -14.537 -4.350 1.00 70.62 108 GLN A O 1
ATOM 841 N N . LEU A 1 109 ? 4.708 -13.940 -2.871 1.00 80.25 109 LEU A N 1
ATOM 842 C CA . LEU A 1 109 ? 4.645 -12.545 -3.288 1.00 80.25 109 LEU A CA 1
ATOM 843 C C . LEU A 1 109 ? 5.730 -11.732 -2.574 1.00 80.25 109 LEU A C 1
ATOM 845 O O . LEU A 1 109 ? 6.049 -12.021 -1.415 1.00 80.25 109 LEU A O 1
ATOM 849 N N . PRO A 1 110 ? 6.289 -10.703 -3.231 1.00 81.81 110 PRO A N 1
ATOM 850 C CA . PRO A 1 110 ? 7.232 -9.814 -2.579 1.00 81.81 110 PRO A CA 1
ATOM 851 C C . PRO A 1 110 ? 6.527 -9.051 -1.458 1.00 81.81 110 PRO A C 1
ATOM 853 O O . PRO A 1 110 ? 5.471 -8.436 -1.644 1.00 81.81 110 PRO A O 1
ATOM 856 N N . ARG A 1 111 ? 7.143 -9.077 -0.278 1.00 81.50 111 ARG A N 1
ATOM 857 C CA . ARG A 1 111 ? 6.782 -8.207 0.835 1.00 81.50 111 ARG A CA 1
ATOM 858 C C . ARG A 1 111 ? 7.715 -7.001 0.789 1.00 81.50 111 ARG A C 1
ATOM 860 O O . ARG A 1 111 ? 8.894 -7.135 1.095 1.00 81.50 111 ARG A O 1
ATOM 867 N N . LEU A 1 112 ? 7.184 -5.854 0.369 1.00 84.31 112 LEU A N 1
ATOM 868 C CA . LEU A 1 112 ? 7.966 -4.623 0.204 1.00 84.31 112 LEU A CA 1
ATOM 869 C C . LEU A 1 112 ? 8.292 -3.968 1.551 1.00 84.31 112 LEU A C 1
ATOM 871 O O . LEU A 1 112 ? 9.326 -3.332 1.701 1.00 84.31 112 LEU A O 1
ATOM 875 N N . THR A 1 113 ? 7.442 -4.171 2.555 1.00 85.31 113 THR A N 1
ATOM 876 C CA . THR A 1 113 ? 7.598 -3.595 3.896 1.00 85.31 113 THR A CA 1
ATOM 877 C C . THR A 1 113 ? 7.087 -4.563 4.959 1.00 85.31 113 THR A C 1
ATOM 879 O O . THR A 1 113 ? 6.294 -5.463 4.676 1.00 85.31 113 THR A O 1
ATOM 882 N N . SER A 1 114 ? 7.514 -4.393 6.210 1.00 81.62 114 SER A N 1
ATOM 883 C CA . SER A 1 114 ? 7.188 -5.328 7.294 1.00 81.62 114 SER A CA 1
ATOM 884 C C . SER A 1 114 ? 5.686 -5.467 7.563 1.00 81.62 114 SER A C 1
ATOM 886 O O . SER A 1 114 ? 5.250 -6.566 7.916 1.00 81.62 114 SER A O 1
ATOM 888 N N . ASN A 1 115 ? 4.900 -4.402 7.362 1.00 84.12 115 ASN A N 1
ATOM 889 C CA . ASN A 1 115 ? 3.470 -4.355 7.683 1.00 84.12 115 ASN A CA 1
ATOM 890 C C . ASN A 1 115 ? 2.560 -4.328 6.443 1.00 84.12 115 ASN A C 1
ATOM 892 O O . ASN A 1 115 ? 1.351 -4.107 6.585 1.00 84.12 115 ASN A O 1
ATOM 896 N N . SER A 1 116 ? 3.108 -4.605 5.254 1.00 89.19 116 SER A N 1
ATOM 897 C CA . SER A 1 116 ? 2.321 -4.707 4.032 1.00 89.19 116 SER A CA 1
ATOM 898 C C . SER A 1 116 ? 1.977 -6.143 3.672 1.00 89.19 116 SER A C 1
ATOM 900 O O . SER A 1 116 ? 2.718 -7.098 3.926 1.00 89.19 116 SER A O 1
ATOM 902 N N . CYS A 1 117 ? 0.814 -6.288 3.052 1.00 90.00 117 CYS A N 1
ATOM 903 C CA . CYS A 1 117 ? 0.334 -7.526 2.478 1.00 90.00 117 CYS A CA 1
ATOM 904 C C . CYS A 1 117 ? 0.039 -7.296 0.999 1.00 90.00 117 CYS A C 1
ATOM 906 O O . CYS A 1 117 ? -0.825 -6.501 0.634 1.00 90.00 117 CYS A O 1
ATOM 908 N N . ASN A 1 118 ? 0.785 -7.993 0.151 1.00 90.88 118 ASN A N 1
ATOM 909 C CA . ASN A 1 118 ? 0.531 -8.019 -1.276 1.00 90.88 118 ASN A CA 1
ATOM 910 C C . ASN A 1 118 ? -0.591 -9.019 -1.559 1.00 90.88 118 ASN A C 1
ATOM 912 O O . ASN A 1 118 ? -0.470 -10.194 -1.208 1.00 90.88 118 ASN A O 1
ATOM 916 N N . LEU A 1 119 ? -1.671 -8.558 -2.181 1.00 89.69 119 LEU A N 1
ATOM 917 C CA . LEU A 1 119 ? -2.851 -9.365 -2.475 1.00 89.69 119 LEU A CA 1
ATOM 918 C C . LEU A 1 119 ? -2.978 -9.744 -3.948 1.00 89.69 119 LEU A C 1
ATOM 920 O O . LEU A 1 119 ? -4.036 -10.220 -4.349 1.00 89.69 119 LEU A O 1
ATOM 924 N N . TYR A 1 120 ? -1.936 -9.570 -4.761 1.00 88.50 120 TYR A N 1
ATOM 925 C CA . TYR A 1 120 ? -1.978 -9.946 -6.174 1.00 88.50 120 TYR A CA 1
ATOM 926 C C . TYR A 1 120 ? -2.370 -11.425 -6.363 1.00 88.50 120 TYR A C 1
ATOM 928 O O . TYR A 1 120 ? -1.596 -12.334 -6.062 1.00 88.50 120 TYR A O 1
ATOM 936 N N . HIS A 1 121 ? -3.599 -11.668 -6.834 1.00 85.00 121 HIS A N 1
ATOM 937 C CA . HIS A 1 121 ? -4.207 -12.999 -7.004 1.00 85.00 121 HIS A CA 1
ATOM 938 C C . HIS A 1 121 ? -4.213 -13.828 -5.709 1.00 85.00 121 HIS A C 1
ATOM 940 O O . HIS A 1 121 ? -3.989 -15.049 -5.698 1.00 85.00 121 HIS A O 1
ATOM 946 N N . ARG A 1 122 ? -4.441 -13.154 -4.582 1.00 83.75 122 ARG A N 1
ATOM 947 C CA . ARG A 1 122 ? -4.513 -13.753 -3.247 1.00 83.75 122 ARG A CA 1
ATOM 948 C C . ARG A 1 122 ? -5.730 -13.233 -2.487 1.00 83.75 122 ARG A C 1
ATOM 950 O O . ARG A 1 122 ? -6.306 -12.195 -2.808 1.00 83.75 122 ARG A O 1
ATOM 957 N N . CYS A 1 123 ? -6.102 -13.996 -1.466 1.00 85.00 123 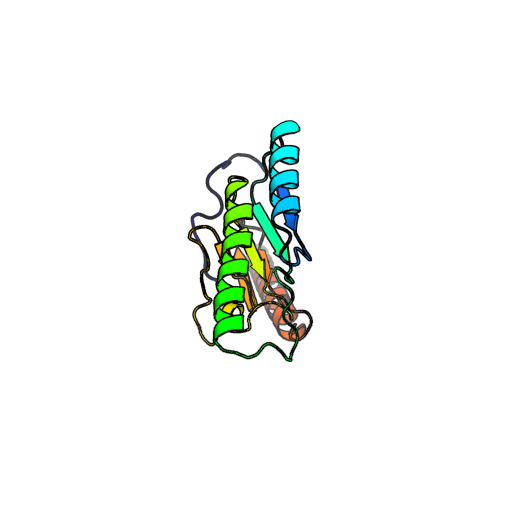CYS A N 1
ATOM 958 C CA . CYS A 1 123 ? -7.099 -13.617 -0.478 1.00 85.00 123 CYS A CA 1
ATOM 959 C C . CYS A 1 123 ? -6.435 -13.404 0.877 1.00 85.00 123 CYS A C 1
ATOM 961 O O . CYS A 1 123 ? -5.501 -14.124 1.235 1.00 85.00 123 CYS A O 1
ATOM 963 N N . LEU A 1 124 ? -6.969 -12.453 1.632 1.00 83.88 124 LEU A N 1
ATOM 964 C CA . LEU A 1 124 ? -6.681 -12.232 3.037 1.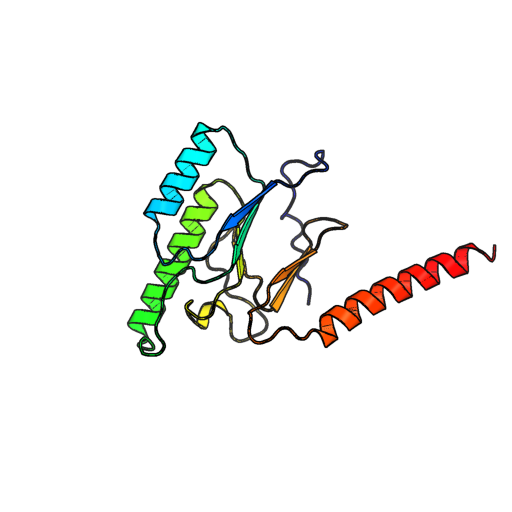00 83.88 124 LEU A CA 1
ATOM 965 C C . LEU A 1 124 ? -8.002 -12.284 3.795 1.00 83.88 124 LEU A C 1
ATOM 967 O O . LEU A 1 124 ? -8.909 -11.493 3.541 1.00 83.88 124 LEU A O 1
ATOM 971 N N . ARG A 1 125 ? -8.115 -13.220 4.735 1.00 79.25 125 ARG A N 1
ATOM 972 C CA . ARG A 1 125 ? -9.236 -13.234 5.673 1.00 79.25 125 ARG A CA 1
ATOM 973 C C . ARG A 1 125 ? -8.990 -12.157 6.725 1.00 79.25 125 ARG A C 1
ATOM 975 O O . ARG A 1 125 ? -8.004 -12.235 7.451 1.00 79.25 125 ARG A O 1
ATOM 982 N N . ILE A 1 126 ? -9.862 -11.157 6.758 1.00 80.88 126 ILE A N 1
ATOM 983 C CA . ILE A 1 126 ? -9.771 -10.014 7.671 1.00 80.88 126 ILE A CA 1
ATOM 984 C C . ILE A 1 126 ? -10.536 -10.316 8.963 1.00 80.88 126 ILE A C 1
ATOM 986 O O . ILE A 1 126 ? -10.017 -10.080 10.048 1.00 80.88 126 ILE A O 1
ATOM 990 N N . ALA A 1 127 ? -11.730 -10.898 8.835 1.00 75.50 127 ALA A N 1
ATOM 991 C CA . ALA A 1 127 ? -12.570 -11.341 9.945 1.00 75.50 127 ALA A CA 1
ATOM 992 C C . ALA A 1 127 ? -13.198 -12.709 9.628 1.00 75.50 127 ALA A C 1
ATOM 994 O O . ALA A 1 127 ? -12.961 -13.289 8.563 1.00 75.50 127 ALA A O 1
ATOM 995 N N . GLN A 1 128 ? -13.988 -13.254 10.554 1.00 72.25 128 GLN A N 1
ATOM 996 C CA . GLN A 1 128 ? -14.635 -14.556 10.362 1.00 72.25 128 GLN A CA 1
ATOM 997 C C . GLN A 1 128 ? -15.533 -14.573 9.113 1.00 72.25 128 GLN A C 1
ATOM 999 O O . GLN A 1 128 ? -15.510 -15.542 8.354 1.00 72.25 128 GLN A O 1
ATOM 1004 N N . ASP A 1 129 ? -16.230 -13.474 8.860 1.00 79.81 129 ASP A N 1
ATOM 1005 C CA . ASP A 1 129 ? -17.192 -13.244 7.782 1.00 79.81 129 ASP A CA 1
ATOM 1006 C C . ASP A 1 129 ? -16.689 -12.274 6.694 1.00 79.81 129 ASP A C 1
ATOM 1008 O O . ASP A 1 129 ? -17.378 -12.056 5.700 1.00 79.81 129 ASP A O 1
ATOM 1012 N N . LEU A 1 130 ? -15.466 -11.742 6.827 1.00 80.81 130 LEU A N 1
ATOM 1013 C CA . LEU A 1 130 ? -14.884 -10.795 5.874 1.00 80.81 130 LEU A CA 1
ATOM 1014 C C . LEU A 1 130 ? -13.596 -11.325 5.237 1.00 80.81 130 LEU A C 1
ATOM 1016 O O . LEU A 1 130 ? -12.579 -11.541 5.906 1.00 80.81 130 LEU A O 1
ATOM 1020 N N . VAL A 1 131 ? -13.614 -11.460 3.910 1.00 85.56 131 VAL A N 1
ATOM 1021 C CA . VAL A 1 131 ? -12.455 -11.841 3.094 1.00 85.56 131 VAL A CA 1
ATOM 1022 C C . VAL A 1 131 ? -12.190 -10.762 2.053 1.00 85.56 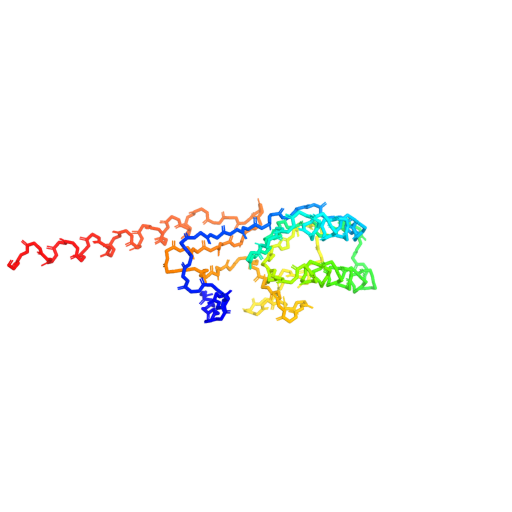131 VAL A C 1
ATOM 1024 O O . VAL A 1 131 ? -13.072 -10.395 1.283 1.00 85.56 131 VAL A O 1
ATOM 1027 N N . LEU A 1 132 ? -10.950 -10.287 2.007 1.00 87.19 132 LEU A N 1
ATOM 1028 C CA . LEU A 1 132 ? -10.459 -9.371 0.990 1.00 87.19 132 LEU A CA 1
ATOM 1029 C C . LEU A 1 132 ? -9.749 -10.160 -0.107 1.00 87.19 132 LEU A C 1
ATOM 1031 O O . LEU A 1 132 ? -8.886 -10.989 0.182 1.00 87.19 132 LEU A O 1
ATOM 1035 N N . LEU A 1 133 ? -10.096 -9.896 -1.364 1.00 88.81 133 LEU A N 1
ATOM 1036 C CA . LEU A 1 133 ? -9.46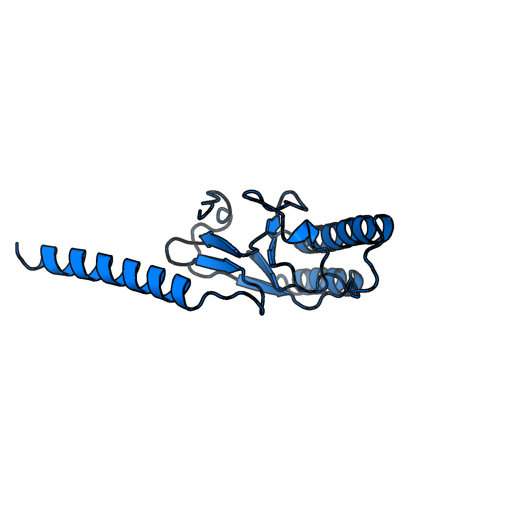6 -10.515 -2.525 1.00 88.81 133 LEU A CA 1
ATOM 1037 C C . LEU A 1 133 ? -8.805 -9.448 -3.396 1.00 88.81 133 LEU A C 1
ATOM 1039 O O . LEU A 1 133 ? -9.408 -8.410 -3.665 1.00 88.81 133 LEU A O 1
ATOM 1043 N N . GLY A 1 134 ? -7.586 -9.720 -3.858 1.00 88.25 134 GLY A N 1
ATOM 1044 C CA . GLY A 1 134 ? -6.867 -8.838 -4.770 1.00 88.25 134 GLY A CA 1
ATOM 1045 C C . GLY A 1 134 ? -6.758 -9.411 -6.181 1.00 88.25 134 GLY A C 1
ATOM 1046 O O . GLY A 1 134 ? -6.210 -10.493 -6.389 1.00 88.25 134 GLY A O 1
ATOM 1047 N N . PHE A 1 135 ? -7.248 -8.659 -7.166 1.00 84.00 135 PHE A N 1
ATOM 1048 C CA . PHE A 1 135 ? -7.181 -9.015 -8.585 1.00 84.00 135 PHE A CA 1
ATOM 1049 C C . PHE A 1 135 ? -6.826 -7.802 -9.439 1.00 84.00 135 PHE A C 1
ATOM 1051 O O . PHE A 1 135 ? -7.193 -6.673 -9.116 1.00 84.00 135 PHE A O 1
ATOM 1058 N N . ASP A 1 136 ? -6.135 -8.046 -10.549 1.00 76.38 136 ASP A N 1
ATOM 1059 C CA . ASP A 1 136 ? -5.907 -7.047 -11.583 1.00 76.38 136 ASP A CA 1
ATOM 1060 C C . ASP A 1 136 ? -7.058 -7.036 -12.600 1.00 76.38 136 ASP A C 1
ATOM 1062 O O . ASP A 1 136 ? -7.728 -8.042 -12.842 1.00 76.38 136 ASP A O 1
ATOM 1066 N N . TYR A 1 137 ? -7.256 -5.891 -13.258 1.00 61.03 137 TYR A N 1
ATOM 1067 C CA . TYR A 1 137 ? -8.321 -5.677 -14.250 1.00 61.03 137 TYR A CA 1
ATOM 1068 C C . TYR A 1 137 ? -8.184 -6.558 -15.520 1.00 61.03 137 TYR A C 1
ATOM 1070 O O . TYR A 1 137 ? -9.019 -6.492 -16.415 1.00 61.03 137 TYR A O 1
ATOM 1078 N N . GLY A 1 138 ? -7.139 -7.387 -15.637 1.00 58.31 138 GLY A N 1
ATOM 1079 C CA . GLY A 1 138 ? -6.867 -8.207 -16.823 1.00 58.31 138 GLY A CA 1
ATOM 1080 C C . GLY A 1 138 ? -7.076 -9.713 -16.662 1.00 58.31 138 GLY A C 1
ATOM 1081 O O . GLY A 1 138 ? -7.153 -10.408 -17.675 1.00 58.31 138 GLY A O 1
ATOM 1082 N N . LYS A 1 139 ? -7.142 -10.241 -15.433 1.00 56.72 139 LYS A N 1
ATOM 1083 C CA . LYS A 1 139 ? -7.140 -11.694 -15.185 1.00 56.72 139 LYS A CA 1
ATOM 1084 C C . LYS A 1 139 ? -8.101 -12.114 -14.080 1.00 56.72 139 LYS A C 1
ATOM 1086 O O . LYS A 1 139 ? -7.782 -13.013 -13.313 1.00 56.72 139 LYS A O 1
ATOM 1091 N N . MET A 1 140 ? -9.275 -11.495 -13.985 1.00 55.25 140 MET A N 1
ATOM 1092 C CA . MET A 1 140 ? -10.307 -11.977 -13.067 1.00 55.25 140 MET A CA 1
ATOM 1093 C C . MET A 1 140 ? -10.915 -13.278 -13.626 1.00 55.25 140 MET A C 1
ATOM 1095 O O . MET A 1 140 ? -11.626 -13.227 -14.636 1.00 55.25 140 MET A O 1
ATOM 1099 N N . PRO A 1 141 ? -10.680 -14.457 -13.018 1.00 56.44 141 PRO A N 1
ATOM 1100 C CA . PRO A 1 141 ? -11.370 -15.666 -13.415 1.00 56.44 141 PRO A CA 1
ATOM 1101 C C . PRO A 1 141 ? -12.722 -15.644 -12.702 1.00 56.44 141 PRO A C 1
ATOM 1103 O O . PRO A 1 141 ? -12.875 -16.218 -11.624 1.00 56.44 141 PRO A O 1
ATOM 1106 N N . MET A 1 142 ? -13.713 -14.961 -13.287 1.00 54.81 142 MET A N 1
ATOM 1107 C CA . MET A 1 142 ? -15.097 -14.953 -12.774 1.00 54.81 142 MET A CA 1
ATOM 1108 C C . MET A 1 142 ? -15.587 -16.377 -12.459 1.00 54.81 142 MET A C 1
ATOM 1110 O O . MET A 1 142 ? -16.220 -16.618 -11.437 1.00 54.81 142 MET A O 1
ATOM 1114 N N . THR A 1 143 ? -15.151 -17.355 -13.256 1.00 58.25 143 THR A N 1
ATOM 1115 C CA . THR A 1 143 ? -15.451 -18.778 -13.078 1.00 58.25 143 THR A CA 1
ATOM 1116 C C . THR A 1 143 ? -14.887 -19.416 -11.805 1.00 58.25 143 THR A C 1
ATOM 1118 O O . THR A 1 143 ? -15.450 -20.400 -11.336 1.00 58.25 143 THR A O 1
ATOM 1121 N N . GLU A 1 144 ? -13.769 -18.944 -11.246 1.00 56.59 144 GLU A N 1
ATOM 1122 C CA . GLU A 1 144 ? -13.202 -19.526 -10.014 1.00 56.59 144 GLU A CA 1
ATOM 1123 C C . GLU A 1 144 ? -13.827 -18.930 -8.756 1.00 56.59 144 GLU A C 1
ATOM 1125 O O . GLU A 1 144 ? -14.045 -19.660 -7.789 1.00 56.59 144 GLU A O 1
ATOM 1130 N N . ILE A 1 145 ? -14.164 -17.640 -8.778 1.00 56.03 145 ILE A N 1
ATOM 1131 C CA . ILE A 1 145 ? -14.867 -16.977 -7.673 1.00 56.03 145 ILE A CA 1
ATOM 1132 C C . ILE A 1 145 ? -16.285 -17.548 -7.551 1.00 56.03 145 ILE A C 1
ATOM 1134 O O . ILE A 1 145 ? -16.682 -17.959 -6.462 1.00 56.03 145 ILE A O 1
ATOM 1138 N N . GLU A 1 146 ? -17.000 -17.703 -8.670 1.00 56.16 146 GLU A N 1
ATOM 1139 C CA . GLU A 1 146 ? -18.315 -18.358 -8.703 1.00 56.16 146 GLU A CA 1
ATOM 1140 C C . GLU A 1 146 ? -18.257 -19.807 -8.197 1.00 56.16 146 GLU A C 1
ATOM 1142 O O . GLU A 1 146 ? -19.146 -20.243 -7.470 1.00 56.16 146 GLU A O 1
ATOM 1147 N N . ARG A 1 147 ? -17.200 -20.567 -8.520 1.00 58.41 147 ARG A N 1
ATOM 1148 C CA . ARG A 1 147 ? -17.031 -21.943 -8.017 1.00 58.41 147 ARG A CA 1
ATOM 1149 C C . ARG A 1 147 ? -16.830 -22.000 -6.507 1.00 58.41 147 ARG A C 1
ATOM 1151 O O . ARG A 1 147 ? -17.421 -22.873 -5.879 1.00 58.41 147 ARG A O 1
ATOM 1158 N N . HIS A 1 148 ? -16.027 -21.108 -5.928 1.00 56.19 148 HIS A N 1
ATOM 1159 C CA . HIS A 1 148 ? -15.798 -21.098 -4.479 1.00 56.19 148 HIS A CA 1
ATOM 1160 C C . HIS A 1 148 ? -17.030 -20.594 -3.717 1.00 56.19 148 HIS A C 1
ATOM 1162 O O . HIS A 1 148 ? -17.434 -21.235 -2.751 1.00 56.19 148 HIS A O 1
ATOM 1168 N N . MET A 1 149 ? -17.697 -19.542 -4.209 1.00 55.00 149 MET A N 1
ATOM 1169 C CA . MET A 1 149 ? -18.961 -19.062 -3.632 1.00 55.00 149 MET A CA 1
ATOM 1170 C C . MET A 1 149 ? -20.066 -20.127 -3.699 1.00 55.00 149 MET A C 1
ATOM 1172 O O . MET A 1 149 ? -20.783 -20.350 -2.725 1.00 55.00 149 MET A O 1
ATOM 1176 N N . ASN A 1 150 ? -20.179 -20.847 -4.819 1.00 57.47 150 ASN A N 1
ATOM 1177 C CA . ASN A 1 150 ? -21.149 -21.935 -4.946 1.00 57.47 150 ASN A CA 1
ATOM 1178 C C . ASN A 1 150 ? -20.782 -23.152 -4.084 1.00 57.47 150 ASN A C 1
ATOM 1180 O O . ASN A 1 150 ? -21.679 -23.799 -3.548 1.00 57.47 150 ASN A O 1
ATOM 1184 N N . ALA A 1 151 ? -19.494 -23.467 -3.912 1.00 58.62 151 ALA A N 1
ATOM 1185 C CA . ALA A 1 151 ? -19.045 -24.564 -3.054 1.00 58.62 151 ALA A CA 1
ATOM 1186 C C . ALA A 1 151 ? -19.331 -24.300 -1.565 1.00 58.62 151 ALA A C 1
ATOM 1188 O O . ALA A 1 151 ? -19.800 -25.205 -0.875 1.00 58.62 151 ALA A O 1
ATOM 1189 N N . GLU A 1 152 ? -19.124 -23.071 -1.085 1.00 54.59 152 GLU A N 1
ATOM 1190 C CA . GLU A 1 152 ? -19.459 -22.682 0.293 1.00 54.59 152 GLU A CA 1
ATOM 1191 C C . GLU A 1 152 ? -20.981 -22.691 0.533 1.00 54.59 152 GLU A C 1
ATOM 1193 O O . GLU A 1 152 ? -21.441 -23.261 1.524 1.00 54.59 152 GLU A O 1
ATOM 1198 N N . ASN A 1 153 ? -21.780 -22.205 -0.425 1.00 54.31 153 ASN A N 1
ATOM 1199 C CA . ASN A 1 153 ? -23.247 -22.290 -0.359 1.00 54.31 153 ASN A CA 1
ATOM 1200 C C . ASN A 1 153 ? -23.766 -23.743 -0.375 1.00 54.31 153 ASN A C 1
ATOM 1202 O O . ASN A 1 153 ? -24.766 -24.059 0.269 1.00 54.31 153 ASN A O 1
ATOM 1206 N N . SER A 1 154 ? -23.075 -24.648 -1.076 1.00 56.44 154 SER A N 1
ATOM 1207 C CA . SER A 1 154 ? -23.426 -26.077 -1.137 1.00 56.44 154 SER A CA 1
ATOM 1208 C C . SER A 1 154 ? -23.168 -26.808 0.185 1.00 56.44 154 SER A C 1
ATOM 1210 O O . SER A 1 154 ? -23.874 -27.761 0.517 1.00 56.44 154 SER A O 1
ATOM 1212 N N . LEU A 1 155 ? -22.146 -26.384 0.934 1.00 56.78 155 LEU A N 1
ATOM 1213 C CA . LEU A 1 155 ? -21.800 -26.949 2.240 1.00 56.78 155 LEU A CA 1
ATOM 1214 C C . LEU A 1 155 ? -22.779 -26.478 3.324 1.00 56.78 155 LEU A C 1
ATOM 1216 O O . LEU A 1 155 ? -23.275 -27.306 4.085 1.00 56.78 155 LEU A O 1
ATOM 1220 N N . GLN A 1 156 ? -23.163 -25.199 3.312 1.00 54.47 156 GLN A N 1
ATOM 1221 C CA . GLN A 1 156 ? -24.174 -24.660 4.233 1.00 54.47 156 GLN A CA 1
ATOM 1222 C C . GLN A 1 156 ? -25.573 -25.258 3.996 1.00 54.47 156 GLN A C 1
ATOM 1224 O O . GLN A 1 156 ? -26.313 -25.506 4.947 1.00 54.47 156 GLN A O 1
ATOM 1229 N N . GLN A 1 157 ? -25.932 -25.565 2.743 1.00 53.28 157 GLN A N 1
ATOM 1230 C CA . GLN A 1 157 ? -27.189 -26.264 2.441 1.00 53.28 157 GLN A CA 1
ATOM 1231 C C . GLN A 1 157 ? -27.192 -27.725 2.917 1.00 53.28 157 GLN A C 1
ATOM 1233 O O . GLN A 1 157 ? -28.243 -28.226 3.318 1.00 53.28 157 GLN A O 1
ATOM 1238 N N . LYS A 1 158 ? -26.040 -28.410 2.925 1.00 54.81 158 LYS A N 1
ATOM 1239 C CA . LYS A 1 158 ? -25.936 -29.777 3.463 1.00 54.81 158 LYS A CA 1
ATOM 1240 C C . LYS A 1 158 ? -26.052 -29.812 4.986 1.00 54.81 158 LYS A C 1
ATOM 1242 O O . LYS A 1 158 ? -26.826 -30.612 5.500 1.00 54.81 158 LYS A O 1
ATOM 1247 N N . GLU A 1 159 ? -25.394 -28.900 5.697 1.00 52.69 159 GLU A N 1
ATOM 1248 C CA . GLU A 1 159 ? -25.489 -28.825 7.166 1.00 52.69 159 GLU A CA 1
ATOM 1249 C C . GLU A 1 159 ? -26.892 -28.418 7.657 1.00 52.69 159 GLU A C 1
ATOM 1251 O O . GLU A 1 159 ? -27.353 -28.891 8.696 1.00 52.69 159 GLU A O 1
ATOM 1256 N N . GLY A 1 160 ? -27.621 -27.602 6.887 1.00 50.72 160 GLY A N 1
ATOM 1257 C CA . GLY A 1 160 ? -29.021 -27.266 7.177 1.00 50.72 160 GLY A CA 1
ATOM 1258 C C . GLY A 1 160 ? -30.022 -28.397 6.902 1.00 50.72 160 GLY A C 1
ATOM 1259 O O . GLY A 1 160 ? -31.116 -28.387 7.464 1.00 50.72 160 GLY A O 1
ATOM 1260 N N . SER A 1 161 ? -29.658 -29.373 6.063 1.00 52.38 161 SER A N 1
ATOM 1261 C CA . SER A 1 161 ? -30.522 -30.508 5.699 1.00 52.38 161 SER A CA 1
ATOM 1262 C C . SER A 1 161 ? -30.424 -31.659 6.703 1.00 52.38 161 SER A C 1
ATOM 1264 O O . SER A 1 161 ? -31.432 -32.295 7.008 1.00 52.38 161 SER A O 1
ATOM 1266 N N . ASP A 1 162 ? -29.234 -31.893 7.261 1.00 53.25 162 ASP A N 1
ATOM 1267 C CA . ASP A 1 162 ? -28.998 -32.979 8.222 1.00 53.25 162 ASP A CA 1
ATOM 1268 C C . ASP A 1 162 ? -29.563 -32.664 9.623 1.00 53.25 162 ASP A C 1
ATOM 1270 O O . ASP A 1 162 ? -29.967 -33.570 10.350 1.00 53.25 162 ASP A O 1
ATOM 1274 N N . ASN A 1 163 ? -29.706 -31.381 9.979 1.00 52.22 163 ASN A N 1
ATOM 1275 C CA . ASN A 1 163 ? -30.319 -30.945 11.243 1.00 52.22 163 ASN A CA 1
ATOM 1276 C C . ASN A 1 163 ? -31.862 -30.904 11.227 1.00 52.22 163 ASN A C 1
ATOM 1278 O O . ASN A 1 163 ? -32.468 -30.567 12.241 1.00 52.22 163 ASN A O 1
ATOM 1282 N N . GLN A 1 164 ? -32.514 -31.239 10.107 1.00 49.56 164 GLN A N 1
ATOM 1283 C CA . GLN A 1 164 ? -33.981 -31.360 10.021 1.00 49.56 164 GLN A CA 1
ATOM 1284 C C . GLN A 1 164 ? -34.476 -32.819 10.036 1.00 49.56 164 GLN A C 1
ATOM 1286 O O . GLN A 1 164 ? -35.676 -33.055 9.898 1.00 49.56 164 GLN A O 1
ATOM 1291 N N . GLN A 1 165 ? -33.578 -33.798 10.210 1.00 49.59 165 GLN A N 1
ATOM 1292 C CA . GLN A 1 165 ? -33.919 -35.228 10.286 1.00 49.59 165 GLN A CA 1
ATOM 1293 C C . GLN A 1 165 ? -33.633 -35.889 11.650 1.00 49.59 165 GLN A C 1
ATOM 1295 O O . GLN A 1 165 ? -33.658 -37.118 11.731 1.00 49.59 165 GLN A O 1
ATOM 1300 N N . GLN A 1 166 ? -33.414 -35.117 12.723 1.00 40.94 166 GLN A N 1
ATOM 1301 C CA . GLN A 1 166 ? -33.384 -35.635 14.103 1.00 40.94 166 GLN A CA 1
ATOM 1302 C C . GLN A 1 166 ? -34.564 -35.139 14.934 1.00 40.94 166 GLN A C 1
ATOM 1304 O O . GLN A 1 166 ? -34.858 -33.925 14.878 1.00 40.94 166 GLN A O 1
#

Foldseek 3Di:
DAPAPVPLDDDCPPDPDAAEAEAEQLQLVLVVLVVVLVVCVVVVNQHAEYEYEANLHAADPVQPDPVSLVVLLVSSLVSLVSNCVSVYAYEYEHAPRHRVLQLPDDDDGDDSDPRYDYQDQHWYANDPPDIDHHYYPPDPPPVVVVVVVVVVVVVVVVVVVVVVPD

Secondary structure (DSSP, 8-state):
-----TTSS-S-TT-S---EEEEE--TT-HHHHHHHHHHHHHTT---SEEEEES-SS---TT---HHHHHHHHHHHHHHHHHHHTTTSEEEEE--TTS-GGGG-SSSS----STTEEE-BTEEEE-SSS-EEEE--TT---HHHHHHHHHHHHHHHHHHHHHTT--

Radius of gyration: 18.76 Å; chains: 1; bounding box: 52×52×43 Å